Protein AF-A0A949M6I6-F1 (afdb_monomer_lite)

Structure (mmCIF, N/CA/C/O backbone):
data_AF-A0A949M6I6-F1
#
_entry.id   AF-A0A949M6I6-F1
#
loop_
_atom_site.group_PDB
_atom_site.id
_atom_site.type_symbol
_atom_site.label_atom_id
_atom_site.label_alt_id
_atom_site.label_comp_id
_atom_site.label_asym_id
_atom_site.label_entity_id
_atom_site.label_seq_id
_atom_site.pdbx_PDB_ins_code
_atom_site.Cartn_x
_atom_site.Cartn_y
_atom_site.Cartn_z
_atom_site.occupancy
_atom_site.B_iso_or_equiv
_atom_site.auth_seq_id
_atom_site.auth_comp_id
_atom_site.auth_asym_id
_atom_site.auth_atom_id
_atom_site.pdbx_PDB_model_num
ATOM 1 N N . ILE A 1 1 ? 27.913 -5.550 6.099 1.00 49.97 1 ILE A N 1
ATOM 2 C CA . ILE A 1 1 ? 26.531 -5.830 5.631 1.00 49.97 1 ILE A CA 1
ATOM 3 C C . ILE A 1 1 ? 26.161 -4.757 4.614 1.00 49.97 1 ILE A C 1
ATOM 5 O O . ILE A 1 1 ? 26.050 -3.595 4.989 1.00 49.97 1 ILE A O 1
ATOM 9 N N . GLN A 1 2 ? 26.059 -5.109 3.332 1.00 51.09 2 GLN A N 1
ATOM 10 C CA . GLN A 1 2 ? 25.651 -4.167 2.287 1.00 51.09 2 GLN A CA 1
ATOM 11 C C . GLN A 1 2 ? 24.186 -3.776 2.544 1.00 51.09 2 GLN A C 1
ATOM 13 O O . GLN A 1 2 ? 23.332 -4.647 2.720 1.00 51.09 2 GLN A O 1
ATOM 18 N N . LYS A 1 3 ? 23.897 -2.476 2.673 1.00 56.34 3 LYS A N 1
ATOM 19 C CA . LYS A 1 3 ? 22.527 -2.000 2.913 1.00 56.34 3 LYS A CA 1
ATOM 20 C C . LYS A 1 3 ? 21.663 -2.400 1.715 1.00 56.34 3 LYS A C 1
ATOM 22 O O . LYS A 1 3 ? 21.996 -2.056 0.588 1.00 56.34 3 LYS A O 1
ATOM 27 N N . LYS A 1 4 ? 20.561 -3.113 1.964 1.00 60.34 4 LYS A N 1
ATOM 28 C CA . LYS A 1 4 ? 19.580 -3.431 0.919 1.00 60.34 4 LYS A CA 1
ATOM 29 C C . LYS A 1 4 ? 19.029 -2.125 0.328 1.00 60.34 4 LYS A C 1
ATOM 31 O O . LYS A 1 4 ? 18.746 -1.181 1.069 1.00 60.34 4 LYS A O 1
ATOM 36 N N . ASN A 1 5 ? 18.887 -2.090 -0.997 1.00 82.44 5 ASN A N 1
ATOM 37 C CA . ASN A 1 5 ? 18.404 -0.924 -1.749 1.00 82.44 5 ASN A CA 1
ATOM 38 C C . ASN A 1 5 ? 16.881 -0.719 -1.647 1.00 82.44 5 ASN A C 1
ATOM 40 O O . ASN A 1 5 ? 16.374 0.302 -2.110 1.00 82.44 5 ASN A O 1
ATOM 44 N N . PHE A 1 6 ? 16.170 -1.657 -1.015 1.00 87.31 6 PHE A N 1
ATOM 45 C CA . PHE A 1 6 ? 14.715 -1.670 -0.897 1.00 87.31 6 PHE A CA 1
ATOM 46 C C . PHE A 1 6 ? 14.265 -1.791 0.559 1.00 87.31 6 PHE A C 1
ATOM 48 O O . PHE A 1 6 ? 14.948 -2.421 1.370 1.00 87.31 6 PHE A O 1
ATOM 55 N N . ASN A 1 7 ? 13.096 -1.226 0.846 1.00 90.19 7 ASN A N 1
ATOM 56 C CA . ASN A 1 7 ? 12.380 -1.301 2.113 1.00 90.19 7 ASN A CA 1
ATOM 57 C C . ASN A 1 7 ? 10.949 -1.807 1.886 1.00 90.19 7 ASN A C 1
ATOM 59 O O . ASN A 1 7 ? 10.424 -1.741 0.773 1.00 90.19 7 ASN A O 1
ATOM 63 N N . VAL A 1 8 ? 10.329 -2.287 2.963 1.00 92.06 8 VAL A N 1
ATOM 64 C CA . VAL A 1 8 ? 8.893 -2.565 3.006 1.00 92.06 8 VAL A CA 1
ATOM 65 C C . VAL A 1 8 ? 8.196 -1.351 3.609 1.00 92.06 8 VAL A C 1
ATOM 67 O O . VAL A 1 8 ? 8.497 -0.975 4.739 1.00 92.06 8 VAL A O 1
ATOM 70 N N . GLU A 1 9 ? 7.279 -0.765 2.853 1.00 94.12 9 GLU A N 1
ATOM 71 C CA . GLU A 1 9 ? 6.471 0.384 3.246 1.00 94.12 9 GLU A CA 1
ATOM 72 C C . GLU A 1 9 ? 5.019 -0.042 3.440 1.00 94.12 9 GLU A C 1
ATOM 74 O O . GLU A 1 9 ? 4.438 -0.725 2.593 1.00 94.12 9 GLU A O 1
ATOM 79 N N . HIS A 1 10 ? 4.415 0.399 4.538 1.00 96.00 10 HIS A N 1
ATOM 80 C CA . HIS A 1 10 ? 2.982 0.259 4.764 1.00 96.00 10 HIS A CA 1
ATOM 81 C C . HIS A 1 10 ? 2.234 1.322 3.966 1.00 96.00 10 HIS A C 1
ATOM 83 O O . HIS A 1 10 ? 2.378 2.501 4.258 1.00 96.00 10 HIS A O 1
ATOM 89 N N . PHE A 1 11 ? 1.396 0.958 3.000 1.00 96.56 11 PHE A N 1
ATOM 90 C CA . PHE A 1 11 ? 0.629 1.935 2.225 1.00 96.56 11 PHE A CA 1
ATOM 91 C C . PHE A 1 11 ? -0.321 2.744 3.123 1.00 96.56 11 PHE A C 1
ATOM 93 O O . PHE A 1 11 ? -0.256 3.972 3.131 1.00 96.56 11 PHE A O 1
ATOM 100 N N . LEU A 1 12 ? -1.090 2.074 3.984 1.00 95.81 12 LEU A N 1
ATOM 101 C CA . LEU A 1 12 ? -1.739 2.680 5.148 1.00 95.81 12 LEU A CA 1
ATOM 102 C C . LEU A 1 12 ? -0.759 2.726 6.334 1.00 95.81 12 LEU A C 1
ATOM 104 O O . LEU A 1 12 ? -0.354 1.656 6.793 1.00 95.81 12 LEU A O 1
ATOM 108 N N . PRO A 1 13 ? -0.372 3.910 6.851 1.00 94.25 13 PRO A N 1
ATOM 109 C CA . PRO A 1 13 ? 0.708 4.037 7.831 1.00 94.25 13 PRO A CA 1
ATOM 110 C C . PRO A 1 13 ? 0.530 3.225 9.113 1.00 94.25 13 PRO A C 1
ATOM 112 O O . PRO A 1 13 ? -0.518 3.264 9.754 1.00 94.25 13 PRO A O 1
ATOM 115 N N . GLN A 1 14 ? 1.621 2.614 9.581 1.00 93.00 14 GLN A N 1
ATOM 116 C CA . GLN A 1 14 ? 1.625 1.802 10.801 1.00 93.00 14 GLN A CA 1
ATOM 117 C C . GLN A 1 14 ? 1.190 2.571 12.062 1.00 93.00 14 GLN A C 1
ATOM 119 O O . GLN A 1 14 ? 0.568 1.998 12.957 1.00 93.00 14 GLN A O 1
ATOM 124 N N . LYS A 1 15 ? 1.475 3.881 12.127 1.00 90.69 15 LYS A N 1
ATOM 125 C CA . LYS A 1 15 ? 1.074 4.750 13.250 1.00 90.69 15 LYS A CA 1
ATOM 126 C C . LYS A 1 15 ? -0.443 4.781 13.475 1.00 90.69 15 LYS A C 1
ATOM 128 O O . LYS A 1 15 ? -0.871 4.986 14.608 1.00 90.69 15 LYS A O 1
ATOM 133 N N . LEU A 1 16 ? -1.237 4.520 12.431 1.00 90.25 16 LEU A N 1
ATOM 134 C CA . LEU A 1 16 ? -2.698 4.557 12.497 1.00 90.25 16 LEU A CA 1
ATOM 135 C C . LEU A 1 16 ? -3.301 3.418 13.323 1.00 90.25 16 LEU A C 1
ATOM 137 O O . LEU A 1 16 ? -4.452 3.510 13.723 1.00 90.25 16 LEU A O 1
ATOM 141 N N . LYS A 1 17 ? -2.525 2.388 13.686 1.00 89.31 17 LYS A N 1
ATOM 142 C CA . LYS A 1 17 ? -2.984 1.355 14.632 1.00 89.31 17 LYS A CA 1
ATOM 143 C C . LYS A 1 17 ? -3.396 1.906 15.995 1.00 89.31 17 LYS A C 1
ATOM 145 O O . LYS A 1 17 ? -4.158 1.266 16.708 1.00 89.31 17 LYS A O 1
ATOM 150 N N . LYS A 1 18 ? -2.816 3.042 16.389 1.00 88.56 18 LYS A N 1
ATOM 151 C CA . LYS A 1 18 ? -3.101 3.721 17.660 1.00 88.56 18 LYS A CA 1
ATOM 152 C C . LYS A 1 18 ? -4.066 4.896 17.485 1.00 88.56 18 LYS A C 1
ATOM 154 O O . LYS A 1 18 ? -4.368 5.572 18.463 1.00 88.56 18 LYS A O 1
ATOM 159 N N . ASP A 1 19 ? -4.499 5.164 16.257 1.00 87.44 19 ASP A N 1
ATOM 160 C CA . ASP A 1 19 ? -5.371 6.280 15.923 1.00 87.44 19 ASP A CA 1
ATOM 161 C C . ASP A 1 19 ? -6.835 5.848 16.062 1.00 87.44 19 ASP A C 1
ATOM 163 O O . ASP A 1 19 ? -7.262 4.864 15.463 1.00 87.44 19 ASP A O 1
ATOM 167 N N . GLN A 1 20 ? -7.604 6.584 16.864 1.00 82.62 20 GLN A N 1
ATOM 168 C CA . GLN A 1 20 ? -9.014 6.278 17.124 1.00 82.62 20 GLN A CA 1
ATOM 169 C C . GLN A 1 20 ? -9.930 6.609 15.935 1.00 82.62 20 GLN A C 1
ATOM 171 O O . GLN A 1 20 ? -11.080 6.178 15.919 1.00 82.62 20 GLN A O 1
ATOM 176 N N . SER A 1 21 ? -9.440 7.360 14.941 1.00 85.00 21 SER A N 1
ATOM 177 C CA . SER A 1 21 ? -10.187 7.670 13.715 1.00 85.00 21 SER A CA 1
ATOM 178 C C . SER A 1 21 ? -10.266 6.495 12.735 1.00 85.00 21 SER A C 1
ATOM 180 O O . SER A 1 21 ? -11.104 6.504 11.833 1.00 85.00 21 SER A O 1
ATOM 182 N N . VAL A 1 22 ? -9.428 5.468 12.909 1.00 86.81 22 VAL A N 1
ATOM 183 C CA . VAL A 1 22 ? -9.421 4.266 12.071 1.00 86.81 22 VAL A CA 1
ATOM 184 C C . VAL A 1 22 ? -10.222 3.160 12.750 1.00 86.81 22 VAL A C 1
ATOM 186 O O . VAL A 1 22 ? -10.099 2.930 13.952 1.00 86.81 22 VAL A O 1
ATOM 189 N N . SER A 1 23 ? -11.053 2.447 11.983 1.00 91.81 23 SER A N 1
ATOM 190 C CA . SER A 1 23 ? -11.814 1.324 12.534 1.00 91.81 23 SER A CA 1
ATOM 191 C C . SER A 1 23 ? -10.879 0.239 13.075 1.00 91.81 23 SER A C 1
ATOM 193 O O . SER A 1 23 ? -9.828 -0.033 12.490 1.00 91.81 23 SER A O 1
ATOM 195 N N . LYS A 1 24 ? -11.275 -0.415 14.174 1.00 92.00 24 LYS A N 1
ATOM 196 C CA . LYS A 1 24 ? -10.493 -1.492 14.807 1.00 92.00 24 LYS A CA 1
ATOM 197 C C . LYS A 1 24 ? -10.101 -2.581 13.801 1.00 92.00 24 LYS A C 1
ATOM 199 O O . LYS A 1 24 ? -8.935 -2.948 13.708 1.00 92.00 24 LYS A O 1
ATOM 204 N N . ASP A 1 25 ? -11.059 -3.001 12.985 1.00 92.56 25 ASP A N 1
ATOM 205 C CA . ASP A 1 25 ? -10.868 -3.928 11.873 1.00 92.56 25 ASP A CA 1
ATOM 206 C C . ASP A 1 25 ? -9.769 -3.491 10.894 1.00 92.56 25 ASP A C 1
ATOM 208 O O . ASP A 1 25 ? -8.925 -4.292 10.492 1.00 92.56 25 ASP A O 1
ATOM 212 N N . THR A 1 26 ? -9.751 -2.213 10.510 1.00 92.56 26 THR A N 1
ATOM 213 C CA . THR A 1 26 ? -8.710 -1.688 9.615 1.00 92.56 26 THR A CA 1
ATOM 214 C C . THR A 1 26 ? -7.360 -1.625 10.323 1.00 92.56 26 THR A C 1
ATOM 216 O O . THR A 1 26 ? -6.345 -1.951 9.711 1.00 92.56 26 THR A O 1
ATOM 219 N N . ALA A 1 27 ? -7.330 -1.263 11.609 1.00 93.38 27 ALA A N 1
ATOM 220 C CA . ALA A 1 27 ? -6.103 -1.236 12.401 1.00 93.38 27 ALA A CA 1
ATOM 221 C C . ALA A 1 27 ? -5.444 -2.624 12.502 1.00 93.38 27 ALA A C 1
ATOM 223 O O . ALA A 1 27 ? -4.223 -2.737 12.366 1.00 93.38 27 ALA A O 1
ATOM 224 N N . GLU A 1 28 ? -6.241 -3.682 12.675 1.00 94.19 28 GLU A N 1
ATOM 225 C CA . GLU A 1 28 ? -5.772 -5.075 12.679 1.00 94.19 28 GLU A CA 1
ATOM 226 C C . GLU A 1 28 ? -5.227 -5.510 11.307 1.00 94.19 28 GLU A C 1
ATOM 228 O O . GLU A 1 28 ? -4.260 -6.268 11.232 1.00 94.19 28 GLU A O 1
ATOM 233 N N . ALA A 1 29 ? -5.776 -4.973 10.214 1.00 96.44 29 ALA A N 1
ATOM 234 C CA . ALA A 1 29 ? -5.349 -5.286 8.851 1.00 96.44 29 ALA A CA 1
ATOM 235 C C . ALA A 1 29 ? -4.067 -4.555 8.396 1.00 96.44 29 ALA A C 1
ATOM 237 O O . ALA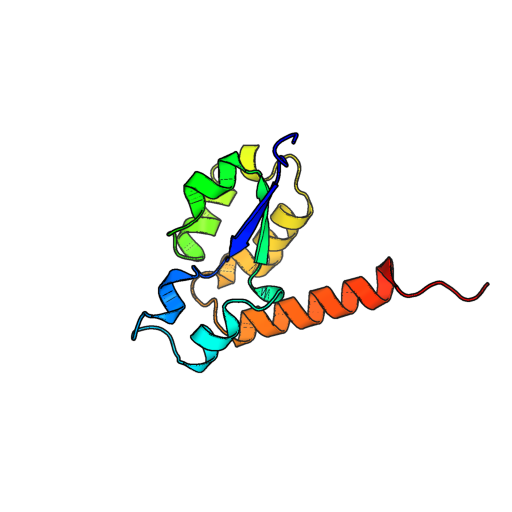 A 1 29 ? -3.524 -4.891 7.345 1.00 96.44 29 ALA A O 1
ATOM 238 N N . ILE A 1 30 ? -3.543 -3.578 9.148 1.00 96.00 30 ILE A N 1
ATOM 239 C CA . ILE A 1 30 ? -2.416 -2.733 8.701 1.00 96.00 30 ILE A CA 1
ATOM 240 C C . ILE A 1 30 ? -1.154 -3.536 8.348 1.00 96.00 30 ILE A C 1
ATOM 242 O O . ILE A 1 30 ? -0.473 -3.181 7.390 1.00 96.00 30 ILE A O 1
ATOM 246 N N . ASP A 1 31 ? -0.821 -4.602 9.079 1.00 96.69 31 ASP A N 1
ATOM 247 C CA . ASP A 1 31 ? 0.379 -5.411 8.784 1.00 96.69 31 ASP A CA 1
ATOM 248 C C . ASP A 1 31 ? 0.153 -6.481 7.707 1.00 96.69 31 ASP A C 1
ATOM 250 O O . ASP A 1 31 ? 1.074 -7.225 7.366 1.00 96.69 31 ASP A O 1
ATOM 254 N N . ASN A 1 32 ? -1.062 -6.592 7.174 1.00 98.00 32 ASN A N 1
ATOM 255 C CA . ASN A 1 32 ? -1.375 -7.567 6.143 1.00 98.00 32 ASN A CA 1
ATOM 256 C C . ASN A 1 32 ? -0.562 -7.280 4.868 1.00 98.00 32 ASN A C 1
ATOM 258 O O . ASN A 1 32 ? -0.384 -6.125 4.481 1.00 98.00 32 ASN A O 1
ATOM 262 N N . ILE A 1 33 ? -0.119 -8.332 4.172 1.00 97.06 33 ILE A N 1
ATOM 263 C CA . ILE A 1 33 ? 0.664 -8.236 2.929 1.00 97.06 33 ILE A CA 1
ATOM 264 C C . ILE A 1 33 ? -0.003 -7.364 1.854 1.00 97.06 33 ILE A C 1
ATOM 266 O O . ILE A 1 33 ? 0.683 -6.671 1.103 1.00 97.06 33 ILE A O 1
ATOM 270 N N . GLY A 1 34 ? -1.337 -7.323 1.821 1.00 97.38 34 GLY A N 1
ATOM 271 C CA . GLY A 1 34 ? -2.103 -6.451 0.935 1.00 97.38 34 GLY A CA 1
ATOM 272 C C . GLY A 1 34 ? -1.897 -4.957 1.201 1.00 97.38 34 GLY A C 1
ATOM 273 O O . GLY A 1 34 ? -2.111 -4.153 0.302 1.00 97.38 34 GLY A O 1
ATOM 274 N N . ASN A 1 35 ? -1.392 -4.567 2.371 1.00 97.81 35 ASN A N 1
ATOM 275 C CA . ASN A 1 35 ? -1.020 -3.193 2.701 1.00 97.81 35 ASN A CA 1
ATOM 276 C C . ASN A 1 35 ? 0.478 -2.896 2.498 1.00 97.81 35 ASN A C 1
ATOM 278 O O . ASN A 1 35 ? 0.906 -1.766 2.713 1.00 97.81 35 ASN A O 1
ATOM 282 N N . LEU A 1 36 ? 1.296 -3.880 2.112 1.00 96.75 36 LEU A N 1
ATOM 283 C CA . LEU A 1 36 ? 2.750 -3.725 2.032 1.00 96.75 36 LEU A CA 1
ATOM 284 C C . LEU A 1 36 ? 3.223 -3.487 0.590 1.00 96.75 36 LEU A C 1
ATOM 286 O O . LEU A 1 36 ? 2.775 -4.152 -0.353 1.00 96.75 36 LEU A O 1
ATOM 290 N N . LEU A 1 37 ? 4.158 -2.549 0.432 1.00 94.94 37 LEU A N 1
ATOM 291 C CA . LEU A 1 37 ? 4.825 -2.195 -0.821 1.00 94.94 37 LEU A CA 1
ATOM 292 C C . LEU A 1 37 ? 6.342 -2.363 -0.678 1.00 94.94 37 LEU A C 1
ATOM 294 O O . LEU A 1 37 ? 6.918 -2.002 0.343 1.00 94.94 37 LEU A O 1
ATOM 298 N N . VAL A 1 38 ? 7.005 -2.882 -1.711 1.00 91.81 38 VAL A N 1
ATOM 299 C CA . VAL A 1 38 ? 8.473 -2.971 -1.788 1.00 91.81 38 VAL A CA 1
ATOM 300 C C . VAL A 1 38 ? 9.021 -1.759 -2.537 1.00 91.81 38 VAL A C 1
ATOM 302 O O . VAL A 1 38 ? 8.997 -1.712 -3.764 1.00 91.81 38 VAL A O 1
ATOM 305 N N . ILE A 1 39 ? 9.516 -0.757 -1.831 1.00 90.69 39 ILE A N 1
ATOM 306 C CA . ILE A 1 39 ? 9.957 0.500 -2.449 1.00 90.69 39 ILE A CA 1
ATOM 307 C C . ILE A 1 39 ? 11.458 0.694 -2.306 1.00 90.69 39 ILE A C 1
ATOM 309 O O . ILE A 1 39 ? 12.105 0.069 -1.466 1.00 90.69 39 ILE A O 1
ATOM 313 N N . ALA A 1 40 ? 12.038 1.577 -3.117 1.00 86.62 40 ALA A N 1
ATOM 314 C CA . ALA A 1 40 ? 13.433 1.946 -2.945 1.00 86.62 40 ALA A CA 1
ATOM 315 C C . ALA A 1 40 ? 13.640 2.668 -1.603 1.00 86.62 40 ALA A C 1
ATOM 317 O O . ALA A 1 40 ? 12.788 3.423 -1.132 1.00 86.62 40 ALA A O 1
ATOM 318 N N . ARG A 1 41 ? 14.801 2.462 -0.974 1.00 82.25 41 ARG A N 1
ATOM 319 C CA . ARG A 1 41 ? 15.101 3.008 0.361 1.00 82.25 41 ARG A CA 1
ATOM 320 C C . ARG A 1 41 ? 14.942 4.531 0.443 1.00 82.25 41 ARG A C 1
ATOM 322 O O . ARG A 1 41 ? 14.447 5.030 1.447 1.00 82.25 41 ARG A O 1
ATOM 329 N N . HIS A 1 42 ? 15.379 5.248 -0.591 1.00 80.25 42 HIS A N 1
ATOM 330 C CA . HIS A 1 42 ? 15.288 6.709 -0.668 1.00 80.25 42 HIS A CA 1
ATOM 331 C C . HIS A 1 42 ? 13.844 7.197 -0.851 1.00 80.25 42 HIS A C 1
ATOM 333 O O . HIS A 1 42 ? 13.521 8.298 -0.443 1.00 80.25 42 HIS A O 1
ATOM 339 N N . THR A 1 43 ? 12.960 6.371 -1.414 1.00 81.06 43 THR A N 1
ATOM 340 C CA . THR A 1 43 ? 11.524 6.660 -1.499 1.00 81.06 43 THR A CA 1
ATOM 341 C C . THR A 1 43 ? 10.847 6.501 -0.135 1.00 81.06 43 THR A C 1
ATOM 343 O O . THR A 1 43 ? 9.926 7.237 0.198 1.00 81.06 43 THR A O 1
ATOM 346 N N . ASN A 1 44 ? 11.316 5.562 0.693 1.00 78.38 44 ASN A N 1
ATOM 347 C CA . ASN A 1 44 ? 10.698 5.254 1.986 1.00 78.38 44 ASN A CA 1
ATOM 348 C C . ASN A 1 44 ? 10.804 6.383 3.014 1.00 78.38 44 ASN A C 1
ATOM 350 O O . ASN A 1 44 ? 9.917 6.512 3.856 1.00 78.38 44 ASN A O 1
ATOM 354 N N . SER A 1 45 ? 11.875 7.182 2.983 1.00 78.44 45 SER A N 1
ATOM 355 C CA . SER A 1 45 ? 11.989 8.349 3.869 1.00 78.44 45 SER A CA 1
ATOM 356 C C . SER A 1 45 ? 10.894 9.377 3.609 1.00 78.44 45 SER A C 1
ATOM 358 O O . SER A 1 45 ? 10.469 10.053 4.541 1.00 78.44 45 SER A O 1
ATOM 360 N N . ASP A 1 46 ? 10.411 9.446 2.369 1.00 83.81 46 ASP A N 1
ATOM 361 C CA . ASP A 1 46 ? 9.494 10.489 1.920 1.00 83.81 46 ASP A CA 1
ATOM 362 C C . ASP A 1 46 ? 8.021 10.070 2.076 1.00 83.81 46 ASP A C 1
ATOM 364 O O . ASP A 1 46 ? 7.138 10.922 2.081 1.00 83.81 46 ASP A O 1
ATOM 368 N N . LEU A 1 47 ? 7.742 8.766 2.225 1.00 89.38 47 LEU A N 1
ATOM 369 C CA . LEU A 1 47 ? 6.380 8.219 2.289 1.00 89.38 47 LEU A CA 1
ATOM 370 C C . LEU A 1 47 ? 5.888 7.891 3.707 1.00 89.38 47 LEU A C 1
ATOM 372 O 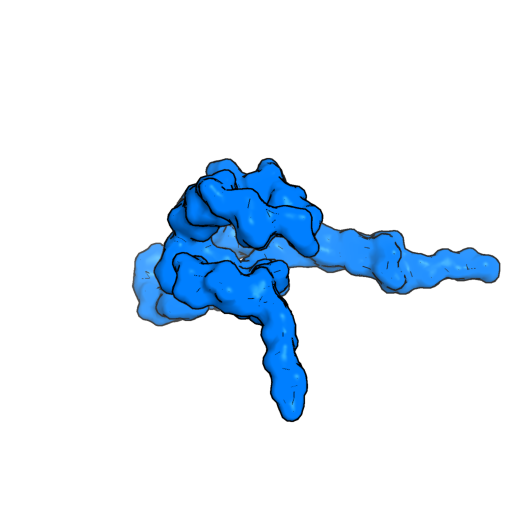O . LEU A 1 47 ? 4.683 7.921 3.939 1.00 89.38 47 LEU A O 1
ATOM 376 N N . GLY A 1 48 ? 6.774 7.578 4.656 1.00 82.25 48 GLY A N 1
ATOM 377 C CA . GLY A 1 48 ? 6.423 6.782 5.846 1.00 82.25 48 GLY A CA 1
ATOM 378 C C . GLY A 1 48 ? 5.211 7.242 6.677 1.00 82.25 48 GLY A C 1
ATOM 379 O O . GLY A 1 48 ? 4.450 6.419 7.187 1.00 82.25 48 GLY A O 1
ATOM 380 N N . SER A 1 49 ? 4.997 8.551 6.833 1.00 87.12 49 SER A N 1
ATOM 381 C CA . SER A 1 49 ? 3.907 9.097 7.658 1.00 87.12 49 SER A CA 1
ATOM 382 C C . SER A 1 49 ? 2.698 9.601 6.861 1.00 87.12 49 SER A C 1
ATOM 384 O O . SER A 1 49 ? 1.702 9.981 7.489 1.00 87.12 49 SER A O 1
ATOM 386 N N . LEU A 1 50 ? 2.784 9.584 5.527 1.00 94.50 50 LEU A N 1
ATOM 3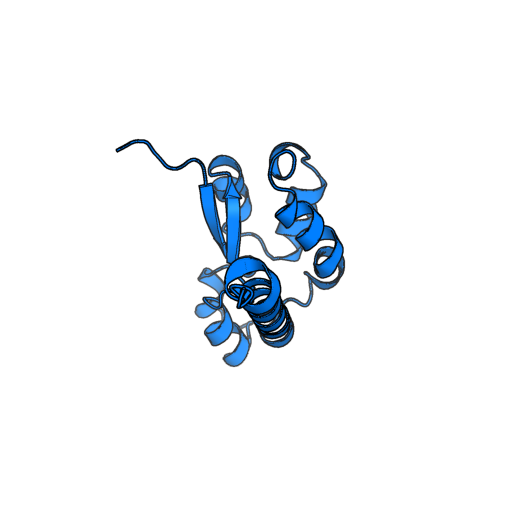87 C CA . LEU A 1 50 ? 1.773 10.093 4.603 1.00 94.50 50 LEU A CA 1
ATOM 388 C C . LEU A 1 50 ? 0.570 9.155 4.505 1.00 94.50 50 LEU A C 1
ATOM 390 O O . LEU A 1 50 ? 0.702 7.931 4.561 1.00 94.50 50 LEU A O 1
ATOM 394 N N . THR A 1 51 ? -0.609 9.729 4.307 1.00 94.69 51 THR A N 1
ATOM 395 C CA . THR A 1 51 ? -1.823 8.980 3.981 1.00 94.69 51 THR A CA 1
ATOM 396 C C . THR A 1 51 ? -1.683 8.265 2.630 1.00 94.69 51 THR A C 1
ATOM 398 O O . THR A 1 51 ? -0.901 8.691 1.778 1.00 94.69 51 THR A O 1
ATOM 401 N N . PRO A 1 52 ? -2.468 7.205 2.374 1.00 96.62 52 PRO A N 1
ATOM 402 C CA . PRO A 1 52 ? -2.481 6.534 1.074 1.00 96.62 52 PRO A CA 1
ATOM 403 C C . PRO A 1 52 ? -2.662 7.482 -0.124 1.00 96.62 52 PRO A C 1
ATOM 405 O O . PRO A 1 52 ? -1.986 7.326 -1.138 1.00 96.62 52 PRO A O 1
ATOM 408 N N . LYS A 1 53 ? -3.533 8.496 -0.006 1.00 96.81 53 LYS A N 1
ATOM 409 C CA . LYS A 1 53 ? -3.751 9.496 -1.063 1.00 96.81 53 LYS A CA 1
ATOM 410 C C . LYS A 1 53 ? -2.488 10.324 -1.320 1.00 96.81 53 LYS A C 1
ATOM 412 O O . LYS A 1 53 ? -2.029 10.389 -2.453 1.00 96.81 53 LYS A O 1
ATOM 417 N N . GLU A 1 54 ? -1.891 10.881 -0.269 1.00 96.31 54 GLU A N 1
ATOM 418 C CA . GLU A 1 54 ? -0.653 11.666 -0.377 1.00 96.31 54 GLU A CA 1
ATOM 419 C C . GLU A 1 54 ? 0.507 10.830 -0.939 1.00 96.31 54 GLU A C 1
ATOM 421 O O . GLU A 1 54 ? 1.305 11.323 -1.735 1.00 96.31 54 GLU A O 1
ATOM 426 N N . LYS A 1 55 ? 0.579 9.541 -0.583 1.00 96.00 55 LYS A N 1
ATOM 427 C CA . LYS A 1 55 ? 1.554 8.600 -1.152 1.00 96.00 55 LYS A CA 1
ATOM 428 C C . LYS A 1 55 ? 1.368 8.432 -2.652 1.00 96.00 55 LYS A C 1
ATOM 430 O O . LYS A 1 55 ? 2.354 8.462 -3.382 1.00 96.00 55 LYS A O 1
ATOM 435 N N . VAL A 1 56 ? 0.131 8.264 -3.121 1.00 96.38 56 VAL A N 1
ATOM 436 C CA . VAL A 1 56 ? -0.172 8.162 -4.557 1.00 96.38 56 VAL A CA 1
ATOM 437 C C . VAL A 1 56 ? 0.220 9.438 -5.287 1.00 96.38 56 VAL A C 1
ATOM 439 O O . VAL A 1 56 ? 0.898 9.355 -6.309 1.00 96.38 56 VAL A O 1
ATOM 442 N N . ASP A 1 57 ? -0.147 10.602 -4.753 1.00 95.25 57 ASP A N 1
ATOM 443 C CA . ASP A 1 57 ? 0.176 11.896 -5.359 1.00 95.25 57 ASP A CA 1
ATOM 444 C C . ASP A 1 57 ? 1.703 12.083 -5.468 1.00 95.25 57 ASP A C 1
ATOM 446 O O . ASP A 1 57 ? 2.235 12.461 -6.520 1.00 95.25 57 ASP A O 1
ATOM 450 N N . LEU A 1 58 ? 2.447 11.717 -4.418 1.00 93.69 58 LEU A N 1
ATOM 451 C CA . LEU A 1 58 ? 3.908 11.781 -4.416 1.00 93.69 58 LEU A CA 1
ATOM 452 C C . LEU A 1 58 ? 4.546 10.776 -5.391 1.00 93.69 58 LEU A C 1
ATOM 454 O O . LEU A 1 58 ? 5.480 11.123 -6.114 1.00 93.69 58 LEU A O 1
ATOM 458 N N . LEU A 1 59 ? 4.040 9.545 -5.449 1.00 93.06 59 LEU A N 1
ATOM 459 C CA . LEU A 1 59 ? 4.545 8.509 -6.353 1.00 93.06 59 LEU A CA 1
ATOM 460 C C . LEU A 1 59 ? 4.253 8.822 -7.828 1.00 93.06 59 LEU A C 1
ATOM 462 O O . LEU A 1 59 ? 5.094 8.551 -8.682 1.00 93.06 59 LEU A O 1
ATOM 466 N N . ARG A 1 60 ? 3.097 9.425 -8.133 1.00 92.81 60 ARG A N 1
ATOM 467 C CA . ARG A 1 60 ? 2.734 9.863 -9.492 1.00 92.81 60 ARG A CA 1
ATOM 468 C C . ARG A 1 60 ? 3.531 11.094 -9.935 1.00 92.81 60 ARG A C 1
ATOM 470 O O . ARG A 1 60 ? 3.851 11.209 -11.113 1.00 92.81 60 ARG A O 1
ATOM 477 N N . SER A 1 61 ? 3.881 11.993 -9.013 1.00 90.50 61 SER A N 1
ATOM 478 C CA . SER A 1 61 ? 4.628 13.219 -9.343 1.00 90.50 61 SER A CA 1
ATOM 479 C C . SER A 1 61 ? 6.122 13.003 -9.607 1.00 90.50 61 SER A C 1
ATOM 481 O O . SER A 1 61 ? 6.753 13.854 -10.235 1.00 90.50 61 SER A O 1
ATOM 483 N N . LYS A 1 62 ? 6.709 11.883 -9.161 1.00 85.25 62 LYS A N 1
ATOM 484 C CA . LYS A 1 62 ? 8.147 11.615 -9.314 1.00 85.25 62 LYS A CA 1
ATOM 485 C C . LYS A 1 62 ? 8.414 10.248 -9.941 1.00 85.25 62 LYS A C 1
ATOM 487 O O . LYS A 1 62 ? 8.511 9.236 -9.250 1.00 85.25 62 LYS A O 1
ATOM 492 N N . THR A 1 63 ? 8.663 10.244 -11.249 1.00 79.50 63 THR A N 1
ATOM 493 C CA . THR A 1 63 ? 9.008 9.039 -12.032 1.00 79.50 63 THR A CA 1
ATOM 494 C C . THR A 1 63 ? 10.205 8.267 -11.473 1.00 79.50 63 THR A C 1
ATOM 496 O O . THR A 1 63 ? 10.245 7.045 -11.556 1.00 79.50 63 THR A O 1
ATOM 499 N N . VAL A 1 64 ? 11.157 8.939 -10.814 1.00 81.38 64 VAL A N 1
ATOM 500 C CA . VAL A 1 64 ? 12.303 8.282 -10.157 1.00 81.38 64 VAL A CA 1
ATOM 501 C C . VAL A 1 64 ? 11.887 7.234 -9.114 1.00 81.38 64 VAL A C 1
ATOM 503 O O . VAL A 1 64 ? 12.602 6.253 -8.925 1.00 81.38 64 VAL A O 1
ATOM 506 N N . TYR A 1 65 ? 10.723 7.389 -8.473 1.00 79.81 65 TYR A N 1
ATOM 507 C CA . TYR A 1 65 ? 10.234 6.436 -7.475 1.00 79.81 65 TYR A CA 1
ATOM 508 C C . TYR A 1 65 ? 9.654 5.155 -8.086 1.00 79.81 65 TYR A C 1
ATOM 510 O O . TYR A 1 65 ? 9.596 4.132 -7.406 1.00 79.81 65 TYR A O 1
ATOM 518 N N . THR A 1 66 ? 9.250 5.190 -9.358 1.00 81.19 66 THR A N 1
ATOM 519 C CA . THR A 1 66 ? 8.593 4.072 -10.053 1.00 81.19 66 THR A CA 1
ATOM 520 C C . THR A 1 66 ? 9.426 3.491 -11.198 1.00 81.19 66 THR A C 1
ATOM 522 O O . THR A 1 66 ? 9.199 2.344 -11.573 1.00 81.19 66 THR A O 1
ATOM 525 N N . ASN A 1 67 ? 10.434 4.217 -11.703 1.00 77.56 67 ASN A N 1
ATOM 526 C CA . ASN A 1 67 ? 11.199 3.896 -12.920 1.00 77.56 67 ASN A CA 1
ATOM 527 C C . ASN A 1 67 ? 11.802 2.482 -12.975 1.00 77.56 67 ASN A C 1
ATOM 529 O O . ASN A 1 67 ? 11.997 1.956 -14.063 1.00 77.56 67 ASN A O 1
ATOM 533 N N . ASN A 1 68 ? 12.087 1.860 -11.828 1.00 80.50 68 ASN A N 1
ATOM 534 C CA . ASN A 1 68 ? 12.659 0.508 -11.756 1.00 80.50 68 ASN A CA 1
ATOM 535 C C . ASN A 1 68 ? 11.753 -0.494 -11.024 1.00 80.50 68 ASN A C 1
ATOM 537 O O . ASN A 1 68 ? 12.208 -1.565 -10.629 1.00 80.50 68 ASN A O 1
ATOM 541 N N . LEU A 1 69 ? 10.485 -0.143 -10.801 1.00 87.38 69 LEU A N 1
ATOM 542 C CA . LEU A 1 69 ? 9.518 -0.952 -10.066 1.00 87.38 69 LEU A CA 1
ATOM 543 C C . LEU A 1 69 ? 8.209 -1.053 -10.867 1.00 87.38 69 LEU A C 1
ATOM 545 O O . LEU A 1 69 ? 7.233 -0.388 -10.518 1.00 87.38 69 LEU A O 1
ATOM 549 N N . PRO A 1 70 ? 8.151 -1.900 -11.917 1.00 89.38 70 PRO A N 1
ATOM 550 C CA . PRO A 1 70 ? 6.944 -2.072 -12.733 1.00 89.38 70 PRO A CA 1
ATOM 551 C C . PRO A 1 70 ? 5.705 -2.420 -11.902 1.00 89.38 70 PRO A C 1
ATOM 553 O O . PRO A 1 70 ? 4.639 -1.851 -12.111 1.00 89.38 70 PRO A O 1
ATOM 556 N N . TYR A 1 71 ? 5.874 -3.257 -10.874 1.00 90.75 71 TYR A N 1
ATOM 557 C CA . TYR A 1 71 ? 4.790 -3.620 -9.958 1.00 90.75 71 TYR A CA 1
ATOM 558 C C . TYR A 1 71 ? 4.178 -2.392 -9.250 1.00 90.75 71 TYR A C 1
ATOM 560 O O . TYR A 1 71 ? 2.998 -2.394 -8.909 1.00 90.75 71 TYR A O 1
ATOM 568 N N . LEU A 1 72 ? 4.974 -1.344 -8.994 1.00 93.00 72 LEU A N 1
ATOM 569 C CA . LEU A 1 72 ? 4.499 -0.132 -8.332 1.00 93.00 72 LEU A CA 1
ATOM 570 C C . LEU A 1 72 ? 3.676 0.721 -9.302 1.00 93.00 72 LEU A C 1
ATOM 572 O O . LEU A 1 72 ? 2.689 1.320 -8.890 1.00 93.00 72 LEU A O 1
ATOM 576 N N . VAL A 1 73 ? 4.034 0.733 -10.589 1.00 92.69 73 VAL A N 1
ATOM 577 C CA . VAL A 1 73 ? 3.220 1.356 -11.645 1.00 92.69 73 VAL A CA 1
ATOM 578 C C . VAL A 1 73 ? 1.872 0.643 -11.764 1.00 92.69 73 VAL A C 1
ATOM 580 O O . VAL A 1 73 ? 0.835 1.303 -11.757 1.00 92.69 73 VAL A O 1
ATOM 583 N N . GLU A 1 74 ? 1.877 -0.692 -11.791 1.00 93.56 74 GLU A N 1
ATOM 584 C CA . GLU A 1 74 ? 0.654 -1.508 -11.804 1.00 93.56 74 GLU A CA 1
ATOM 585 C C . GLU A 1 74 ? -0.211 -1.233 -10.570 1.00 93.56 74 GLU A C 1
ATOM 587 O O . GLU A 1 74 ? -1.397 -0.932 -10.697 1.00 93.56 74 GLU A O 1
ATOM 592 N N . PHE A 1 75 ? 0.397 -1.214 -9.380 1.00 95.81 75 PHE A N 1
ATOM 593 C CA . PHE A 1 75 ? -0.293 -0.871 -8.139 1.00 95.81 75 PHE A CA 1
ATOM 594 C C . PHE A 1 75 ? -0.963 0.509 -8.209 1.00 95.81 75 PHE A C 1
ATOM 596 O O . PHE A 1 75 ? -2.127 0.648 -7.846 1.00 95.81 75 PHE A O 1
ATOM 603 N N . LEU A 1 76 ? -0.263 1.538 -8.694 1.00 95.56 76 LEU A N 1
ATOM 604 C CA . LEU A 1 76 ? -0.819 2.892 -8.810 1.00 95.56 76 LEU A CA 1
ATOM 605 C C . LEU A 1 76 ? -1.928 2.995 -9.861 1.00 95.56 76 LEU A C 1
ATOM 607 O O . LEU A 1 76 ? -2.821 3.834 -9.712 1.00 95.56 76 LEU A O 1
ATOM 611 N N . SER A 1 77 ? -1.860 2.178 -10.912 1.00 95.31 77 SER A N 1
ATOM 612 C CA . SER A 1 77 ? -2.899 2.090 -11.936 1.00 95.31 77 SER A CA 1
ATOM 613 C C . SER A 1 77 ? -4.159 1.415 -11.401 1.00 95.31 77 SER A C 1
ATOM 615 O O . SER A 1 77 ? -5.259 1.862 -11.701 1.00 95.31 77 SER A O 1
ATOM 617 N N . GLU A 1 78 ? -4.015 0.348 -10.617 1.00 95.88 78 GLU A N 1
ATOM 618 C CA . GLU A 1 78 ? -5.149 -0.435 -10.121 1.00 95.88 78 GLU A CA 1
ATOM 619 C C . GLU A 1 78 ? -5.790 0.180 -8.869 1.00 95.88 78 GLU A C 1
ATOM 621 O O . GLU A 1 78 ? -7.010 0.168 -8.706 1.00 95.88 78 GLU A O 1
ATOM 626 N N . TYR A 1 79 ? -4.970 0.740 -7.981 1.00 96.81 79 TYR A N 1
ATOM 627 C CA . TYR A 1 79 ? -5.386 1.136 -6.638 1.00 96.81 79 TYR A CA 1
ATOM 628 C C . TYR A 1 79 ? -5.278 2.633 -6.356 1.00 96.81 79 TYR A C 1
ATOM 630 O O . TYR A 1 79 ? -5.828 3.106 -5.358 1.00 96.81 79 TYR A O 1
ATOM 638 N N . GLY A 1 80 ? -4.601 3.398 -7.217 1.00 95.88 80 GLY A N 1
ATOM 639 C CA . GLY A 1 80 ? -4.324 4.811 -6.959 1.00 95.88 80 GLY A CA 1
ATOM 640 C C . GLY A 1 80 ? -5.588 5.652 -6.769 1.00 95.88 80 GLY A C 1
ATOM 641 O O . GLY A 1 80 ? -5.648 6.484 -5.866 1.00 95.88 80 GLY A O 1
ATOM 642 N N . ASP A 1 81 ? -6.632 5.383 -7.550 1.00 96.25 81 ASP A N 1
ATOM 643 C CA . ASP A 1 81 ? -7.856 6.194 -7.538 1.00 96.25 81 ASP A CA 1
ATOM 644 C C . ASP A 1 81 ? -8.756 5.896 -6.326 1.00 96.25 81 ASP A C 1
ATOM 646 O O . ASP A 1 81 ? -9.541 6.743 -5.893 1.00 96.25 81 ASP A O 1
ATOM 650 N N . VAL A 1 82 ? -8.594 4.722 -5.709 1.00 96.00 82 VAL A N 1
ATOM 651 C CA . VAL A 1 82 ? -9.310 4.322 -4.486 1.00 96.00 82 VAL A CA 1
ATOM 652 C C . VAL A 1 82 ? -8.483 4.517 -3.215 1.00 96.00 82 VAL A C 1
ATOM 654 O O . VAL A 1 82 ? -8.968 4.219 -2.125 1.00 96.00 82 VAL A O 1
ATOM 657 N N . ALA A 1 83 ? -7.268 5.064 -3.311 1.00 96.06 83 ALA A N 1
ATOM 658 C CA . ALA A 1 83 ? -6.357 5.215 -2.176 1.00 96.06 83 ALA A CA 1
ATOM 659 C C . ALA A 1 83 ? -6.956 6.021 -1.013 1.00 96.06 83 ALA A C 1
ATOM 661 O O . ALA A 1 83 ? -6.747 5.689 0.148 1.00 96.06 83 ALA A O 1
ATOM 662 N N . SER A 1 84 ? -7.779 7.034 -1.296 1.00 94.88 84 SER A N 1
ATOM 663 C CA . SER A 1 84 ? -8.480 7.803 -0.249 1.00 94.88 84 SER A CA 1
ATOM 664 C C . SER A 1 84 ? -9.442 6.969 0.611 1.00 94.88 84 SER A C 1
ATOM 666 O O . SER A 1 84 ? -9.788 7.384 1.712 1.00 94.88 84 SER A O 1
ATOM 668 N N . LYS A 1 85 ? -9.858 5.797 0.121 1.00 94.25 85 LYS A N 1
ATOM 669 C CA . LYS A 1 85 ? -10.771 4.860 0.786 1.00 94.25 85 LYS A CA 1
ATOM 670 C C . LYS A 1 85 ? -10.057 3.577 1.215 1.00 94.25 85 LYS A C 1
ATOM 672 O O . LYS A 1 85 ? -10.708 2.554 1.403 1.00 94.25 85 LYS A O 1
ATOM 677 N N . TRP A 1 86 ? -8.727 3.600 1.312 1.00 96.00 86 TRP A N 1
ATOM 678 C CA . TRP A 1 86 ? -7.951 2.412 1.645 1.00 96.00 86 TRP A CA 1
ATOM 679 C C . TRP A 1 86 ? -8.283 1.917 3.054 1.00 96.00 86 TRP A C 1
ATOM 681 O O . TRP A 1 86 ? -7.967 2.571 4.046 1.00 96.00 86 TRP A O 1
ATOM 691 N N . SER A 1 87 ? -8.926 0.757 3.130 1.00 95.62 87 SER A N 1
ATOM 692 C CA . SER A 1 87 ? -9.393 0.140 4.370 1.00 95.62 87 SER A CA 1
ATOM 693 C C . SER A 1 87 ? -9.126 -1.367 4.358 1.00 95.62 87 SER A C 1
ATOM 695 O O . SER A 1 87 ? -8.526 -1.886 3.410 1.00 95.62 87 SER A O 1
ATOM 697 N N . LYS A 1 88 ? -9.581 -2.081 5.396 1.00 96.94 88 LYS A N 1
ATOM 698 C CA . LYS A 1 88 ? -9.512 -3.550 5.471 1.00 96.94 88 LYS A CA 1
ATOM 699 C C . LYS A 1 88 ? -9.962 -4.231 4.175 1.00 96.94 88 LYS A C 1
ATOM 701 O O . LYS A 1 88 ? -9.251 -5.105 3.691 1.00 96.94 88 LYS A O 1
ATOM 706 N N . ASP A 1 89 ? -11.064 -3.792 3.569 1.00 96.50 89 ASP A N 1
ATOM 707 C CA . ASP A 1 89 ? -11.611 -4.434 2.367 1.00 96.50 89 ASP A CA 1
ATOM 708 C C . ASP A 1 89 ? -10.630 -4.396 1.187 1.00 96.50 89 ASP A C 1
ATOM 710 O O . ASP A 1 89 ? -10.413 -5.402 0.508 1.00 96.50 89 ASP A O 1
ATOM 714 N N . GLN A 1 90 ? -9.994 -3.244 0.952 1.00 97.50 90 GLN A N 1
ATOM 715 C CA . GLN A 1 90 ? -9.000 -3.067 -0.111 1.00 97.50 90 GLN A CA 1
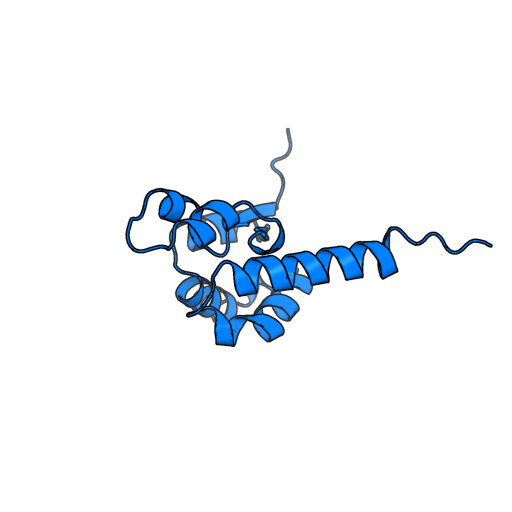ATOM 716 C C . GLN A 1 90 ? -7.718 -3.838 0.204 1.00 97.50 90 GLN A C 1
ATOM 718 O O . GLN A 1 90 ? -7.152 -4.477 -0.684 1.00 97.50 90 GLN A O 1
ATOM 723 N N . ILE A 1 91 ? -7.293 -3.826 1.471 1.00 98.00 91 ILE A N 1
ATOM 724 C CA . ILE A 1 91 ? -6.130 -4.579 1.945 1.00 98.00 91 ILE A CA 1
ATOM 725 C C . ILE A 1 91 ? -6.337 -6.076 1.695 1.00 98.00 91 ILE A C 1
ATOM 727 O O . ILE A 1 91 ? -5.493 -6.727 1.083 1.00 98.00 91 ILE A O 1
ATOM 731 N N . GLU A 1 92 ? -7.470 -6.632 2.110 1.00 98.00 92 GLU A N 1
ATOM 732 C CA . GLU A 1 92 ? -7.766 -8.048 1.924 1.00 98.00 92 GLU A CA 1
ATOM 733 C C . GLU A 1 92 ? -7.984 -8.419 0.455 1.00 98.00 92 GLU A C 1
ATOM 735 O O . GLU A 1 92 ? -7.548 -9.492 0.030 1.00 98.00 92 GLU A O 1
ATOM 740 N N . LYS A 1 93 ? -8.624 -7.547 -0.341 1.00 97.31 93 LYS A N 1
ATOM 741 C CA . LYS A 1 93 ? -8.753 -7.744 -1.794 1.00 97.31 93 LYS A CA 1
ATOM 742 C C . LYS A 1 93 ? -7.375 -7.914 -2.423 1.00 97.31 93 LYS A C 1
ATOM 744 O O . LYS A 1 93 ? -7.124 -8.936 -3.061 1.00 97.31 93 LYS A O 1
ATOM 749 N N . ARG A 1 94 ? -6.464 -6.973 -2.162 1.00 97.62 94 ARG A N 1
ATOM 750 C CA . ARG A 1 94 ? -5.098 -7.028 -2.687 1.00 97.62 94 ARG A CA 1
ATOM 751 C C . ARG A 1 94 ? -4.336 -8.247 -2.172 1.00 97.62 94 ARG A C 1
ATOM 753 O O . ARG A 1 94 ? -3.608 -8.879 -2.930 1.00 97.62 94 ARG A O 1
ATOM 760 N N . ALA A 1 95 ? -4.515 -8.623 -0.908 1.00 98.00 95 ALA A N 1
ATOM 761 C CA . ALA A 1 95 ? -3.887 -9.820 -0.351 1.00 98.00 95 ALA A CA 1
ATOM 762 C C . ALA A 1 95 ? -4.319 -11.099 -1.086 1.00 98.00 95 ALA A C 1
ATOM 764 O O . ALA A 1 95 ? -3.475 -11.932 -1.420 1.00 98.00 95 ALA A O 1
ATOM 765 N N . ARG A 1 96 ? -5.619 -11.238 -1.387 1.00 97.88 96 ARG A N 1
ATOM 766 C CA . ARG A 1 96 ? -6.155 -12.368 -2.164 1.00 97.88 96 ARG A CA 1
ATOM 767 C C . ARG A 1 96 ? -5.598 -12.401 -3.585 1.00 97.88 96 ARG A C 1
ATOM 769 O O . ARG A 1 96 ? -5.269 -13.474 -4.080 1.00 97.88 96 ARG A O 1
ATOM 776 N N . GLU A 1 97 ? -5.453 -11.249 -4.228 1.00 95.88 97 GLU A N 1
ATOM 777 C CA . GLU A 1 97 ? -4.862 -11.157 -5.567 1.00 95.88 97 GLU A CA 1
ATOM 778 C C . GLU A 1 97 ? -3.381 -11.528 -5.578 1.00 95.88 97 GLU A C 1
ATOM 780 O O . GLU A 1 97 ? -2.960 -12.315 -6.422 1.00 95.88 97 GLU A O 1
ATOM 785 N N . ILE A 1 98 ? -2.603 -11.041 -4.606 1.00 95.19 98 ILE A N 1
ATOM 786 C CA . ILE A 1 98 ? -1.201 -11.439 -4.437 1.00 95.19 98 ILE A CA 1
ATOM 787 C C . ILE A 1 98 ? -1.109 -12.954 -4.242 1.00 95.19 98 ILE A C 1
ATOM 789 O O . ILE A 1 98 ? -0.291 -13.602 -4.893 1.00 95.19 98 ILE A O 1
ATOM 793 N N . ALA A 1 99 ? -1.958 -13.530 -3.385 1.00 95.44 99 ALA A N 1
ATOM 794 C CA . ALA A 1 99 ? -1.981 -14.970 -3.140 1.00 95.44 99 ALA A CA 1
ATOM 795 C C . ALA A 1 99 ? -2.317 -15.761 -4.413 1.00 95.44 99 ALA A C 1
ATOM 797 O O . ALA A 1 99 ? -1.645 -16.745 -4.721 1.00 95.44 99 ALA A O 1
ATOM 798 N N . LYS A 1 100 ? -3.307 -15.300 -5.188 1.00 94.81 100 LYS A N 1
ATOM 799 C CA . LYS A 1 100 ? -3.672 -15.892 -6.478 1.00 94.81 100 LYS A CA 1
ATOM 800 C C . LYS A 1 100 ? -2.506 -15.839 -7.468 1.00 94.81 100 LYS A C 1
ATOM 802 O O . LYS A 1 100 ? -2.151 -16.868 -8.030 1.00 94.81 100 LYS A O 1
ATOM 807 N N . ILE A 1 101 ? -1.870 -14.678 -7.633 1.00 91.19 101 ILE A N 1
ATOM 808 C CA . ILE A 1 101 ? -0.712 -14.503 -8.525 1.00 91.19 101 ILE A CA 1
ATOM 809 C C . ILE A 1 101 ? 0.449 -15.405 -8.096 1.00 91.19 101 ILE A C 1
ATOM 811 O O . ILE A 1 101 ? 1.060 -16.056 -8.943 1.00 91.19 101 ILE A O 1
ATOM 815 N N . ALA A 1 102 ? 0.750 -15.463 -6.796 1.00 92.00 102 ALA A N 1
ATOM 816 C CA . ALA A 1 102 ? 1.815 -16.305 -6.264 1.00 92.00 102 ALA A CA 1
ATOM 817 C C . ALA A 1 102 ? 1.545 -17.787 -6.548 1.00 92.00 102 ALA A C 1
ATOM 819 O O . ALA A 1 102 ? 2.422 -18.487 -7.053 1.00 92.00 102 ALA A O 1
ATOM 820 N N . PHE A 1 103 ? 0.319 -18.248 -6.299 1.00 92.31 103 PHE A N 1
ATOM 821 C CA . PHE A 1 103 ? -0.079 -19.614 -6.606 1.00 92.31 103 PHE A CA 1
ATOM 822 C C . PHE A 1 103 ? 0.027 -19.906 -8.107 1.00 92.31 103 PHE A C 1
ATOM 824 O O . PHE A 1 103 ? 0.720 -20.839 -8.495 1.00 92.31 103 PHE A O 1
ATOM 831 N N . GLU A 1 104 ? -0.590 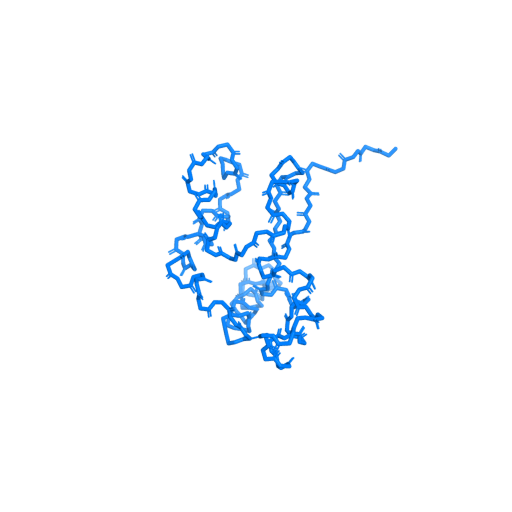-19.081 -8.954 1.00 90.88 104 GLU A N 1
ATOM 832 C CA . GLU A 1 104 ? -0.713 -19.340 -10.392 1.00 90.88 104 GLU A CA 1
ATOM 833 C C . GLU A 1 104 ? 0.602 -19.206 -11.166 1.00 90.88 104 GLU A C 1
ATOM 835 O O . GLU A 1 104 ? 0.825 -19.946 -12.122 1.00 90.88 104 GLU A O 1
ATOM 840 N N . LYS A 1 105 ? 1.459 -18.250 -10.790 1.00 87.25 105 LYS A N 1
ATOM 841 C CA . LYS A 1 105 ? 2.645 -17.883 -11.583 1.00 87.25 105 LYS A CA 1
ATOM 842 C C . LYS A 1 105 ? 3.972 -18.308 -10.969 1.00 87.25 105 LYS A C 1
ATOM 844 O O . LYS A 1 105 ? 4.961 -18.358 -11.694 1.00 87.25 105 LYS A O 1
ATOM 849 N N . ILE A 1 106 ? 4.022 -18.555 -9.659 1.00 87.19 106 ILE A N 1
ATOM 850 C CA . ILE A 1 106 ? 5.283 -18.806 -8.943 1.00 87.19 106 ILE A CA 1
ATOM 851 C C . ILE A 1 106 ? 5.324 -20.233 -8.400 1.00 87.19 106 ILE A C 1
ATOM 853 O O . ILE A 1 106 ? 6.304 -20.941 -8.617 1.00 87.19 106 ILE A O 1
ATOM 857 N N . TRP A 1 107 ? 4.282 -20.655 -7.684 1.00 87.31 107 TRP A N 1
ATOM 858 C CA . TRP A 1 107 ? 4.294 -21.921 -6.946 1.00 87.31 107 TRP A CA 1
ATOM 859 C C . TRP A 1 107 ? 3.700 -23.103 -7.696 1.00 87.31 107 TRP A C 1
ATOM 861 O O . TRP A 1 107 ? 4.025 -24.239 -7.356 1.00 87.31 107 TRP A O 1
ATOM 871 N N . MET A 1 108 ? 2.864 -22.875 -8.711 1.00 78.38 108 MET A N 1
ATOM 872 C CA . MET A 1 108 ? 2.399 -23.9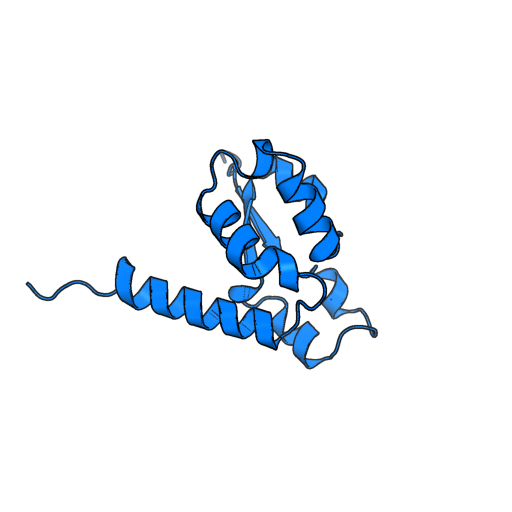60 -9.567 1.00 78.38 108 MET A CA 1
ATOM 873 C C . MET A 1 108 ? 3.561 -24.441 -10.445 1.00 78.38 108 MET A C 1
ATOM 875 O O . MET A 1 108 ? 3.766 -23.982 -11.568 1.00 78.38 108 MET A O 1
ATOM 879 N N . ILE A 1 109 ? 4.346 -25.381 -9.918 1.00 67.19 109 ILE A N 1
ATOM 880 C CA . ILE A 1 109 ? 5.249 -26.190 -10.729 1.00 67.19 109 ILE A CA 1
ATOM 881 C C . ILE A 1 109 ? 4.339 -27.000 -11.646 1.00 67.19 109 ILE A C 1
ATOM 883 O O . ILE A 1 109 ? 3.575 -27.842 -11.173 1.00 67.19 109 ILE A O 1
ATOM 887 N N . LYS A 1 110 ? 4.377 -26.718 -12.951 1.00 62.72 110 LYS A N 1
ATOM 888 C CA . LYS A 1 110 ? 3.723 -27.579 -13.936 1.00 62.72 110 LYS A CA 1
ATOM 889 C C . LYS A 1 110 ? 4.276 -28.987 -13.733 1.00 62.72 110 LYS A C 1
ATOM 891 O O . LYS A 1 110 ? 5.476 -29.186 -13.902 1.00 62.72 110 LYS A O 1
ATOM 896 N N . SER A 1 111 ? 3.428 -29.932 -13.337 1.00 59.59 111 SER A N 1
ATOM 897 C CA . SER A 1 111 ? 3.767 -31.348 -13.442 1.00 59.59 111 SER A CA 1
ATOM 898 C C . SER A 1 111 ? 4.091 -31.613 -14.912 1.00 59.59 111 SER A C 1
ATOM 900 O O . SER A 1 111 ? 3.236 -31.396 -15.772 1.00 59.59 111 SER A O 1
ATOM 902 N N . ILE A 1 112 ? 5.359 -31.932 -15.176 1.00 52.31 112 ILE A N 1
ATOM 903 C CA . ILE A 1 112 ? 5.860 -32.376 -16.481 1.00 52.31 112 ILE A CA 1
ATOM 904 C C . ILE A 1 112 ? 5.416 -33.822 -16.679 1.00 52.31 112 ILE A C 1
ATOM 906 O O . ILE A 1 112 ? 5.527 -34.587 -15.692 1.00 52.31 112 ILE A O 1
#

Foldseek 3Di:
DPDDQKDKAFLAALVCLPPPVADVLQSVLRPQPLRIDIWGPVLCVVRRPDQNQVNLVVCVVDCVGCVPPVVVVVCCVVCNVVSVVDGNVSSVVSNVVVVVCCVPPPVPPPPD

pLDDT: mean 89.11, std 10.47, range [49.97, 98.0]

Secondary structure (DSSP, 8-state):
-PPPSEEEEESS-GGGGG-TTS-HHHHHHTTSGGGEEEEEHHHHHHHTTS-HHHHHHHHHH-GGGTTT-HHHHHHHHHHGGGGGG-SHHHHHHHHHHHHHHHIIIII-----

Radius of gyration: 15.02 Å; chains: 1; bounding box: 38×46×34 Å

Sequence (112 aa):
IQKKNFNVEHFLPQKLKKDQSVSKDTAEAIDNIGNLLVIARHTNSDLGSLTPKEKVDLLRSKTVYTNNLPYLVEFLSEYGDVASKWSKDQIEKRAREIAKIAFEKIWMIKSI